Protein AF-A0A4R2LL89-F1 (afdb_monomer_lite)

Structure (mmCIF, N/CA/C/O backbone):
data_AF-A0A4R2LL89-F1
#
_entry.id   AF-A0A4R2LL89-F1
#
loop_
_atom_site.group_PDB
_atom_site.id
_atom_site.type_symbol
_atom_site.label_atom_id
_atom_site.label_alt_id
_atom_site.label_comp_id
_atom_site.label_asym_id
_atom_site.label_entity_id
_atom_site.label_seq_id
_atom_site.pdbx_PDB_ins_code
_atom_site.Cartn_x
_atom_site.Cartn_y
_atom_site.Cartn_z
_atom_site.occupancy
_atom_site.B_iso_or_equiv
_atom_site.auth_seq_id
_atom_site.auth_comp_id
_atom_site.auth_asym_id
_atom_site.auth_atom_id
_atom_site.pdbx_PDB_model_num
ATOM 1 N N . MET A 1 1 ? 22.804 -12.656 7.554 1.00 40.62 1 MET A N 1
ATOM 2 C CA . MET A 1 1 ? 21.376 -12.454 7.234 1.00 40.62 1 MET A CA 1
ATOM 3 C C . MET A 1 1 ? 21.289 -12.493 5.715 1.00 40.62 1 MET A C 1
ATOM 5 O O . MET A 1 1 ? 21.839 -11.609 5.080 1.00 40.62 1 MET A O 1
ATOM 9 N N . ASN A 1 2 ? 20.796 -13.595 5.141 1.00 43.16 2 ASN A N 1
ATOM 10 C CA . ASN A 1 2 ? 20.833 -13.835 3.693 1.00 43.16 2 ASN A CA 1
ATOM 11 C C . ASN A 1 2 ? 19.696 -13.065 3.015 1.00 43.16 2 ASN A C 1
ATOM 13 O O . ASN A 1 2 ? 18.536 -13.448 3.148 1.00 43.16 2 ASN A O 1
ATOM 17 N N . GLU A 1 3 ? 20.014 -11.989 2.298 1.00 46.66 3 GLU A N 1
ATOM 18 C CA . GLU A 1 3 ? 19.038 -11.261 1.484 1.00 46.66 3 GLU A CA 1
ATOM 19 C C . GLU A 1 3 ? 18.782 -12.022 0.181 1.00 46.66 3 GLU A C 1
ATOM 21 O O . GLU A 1 3 ? 19.421 -11.802 -0.846 1.00 46.66 3 GLU A O 1
ATOM 26 N N . ILE A 1 4 ? 17.850 -12.971 0.231 1.00 53.16 4 ILE A N 1
ATOM 27 C CA . ILE A 1 4 ? 17.376 -13.660 -0.965 1.00 53.16 4 ILE A CA 1
ATOM 28 C C . ILE A 1 4 ? 16.317 -12.787 -1.647 1.00 53.16 4 ILE A C 1
ATOM 30 O O . ILE A 1 4 ? 15.245 -12.535 -1.100 1.00 53.16 4 ILE A O 1
ATOM 34 N N . GLY A 1 5 ? 16.625 -12.386 -2.880 1.00 56.97 5 GLY A N 1
ATOM 35 C CA . GLY A 1 5 ? 15.648 -12.281 -3.962 1.00 56.97 5 GLY A CA 1
ATOM 36 C C . GLY A 1 5 ? 15.254 -10.867 -4.341 1.00 56.97 5 GLY A C 1
ATOM 37 O O . GLY A 1 5 ? 14.333 -10.334 -3.746 1.00 56.97 5 GLY A O 1
ATOM 38 N N . SER A 1 6 ? 15.879 -10.312 -5.379 1.00 56.03 6 SER A N 1
ATOM 39 C CA . SER A 1 6 ? 15.370 -9.143 -6.096 1.00 56.03 6 SER A CA 1
ATOM 40 C C . SER A 1 6 ? 14.185 -9.532 -6.992 1.00 56.03 6 SER A C 1
ATOM 42 O O . SER A 1 6 ? 14.123 -10.647 -7.512 1.00 56.03 6 SER A O 1
ATOM 44 N N . THR A 1 7 ? 13.219 -8.628 -7.170 1.00 64.56 7 THR A N 1
ATOM 45 C CA . THR A 1 7 ? 12.077 -8.854 -8.071 1.00 64.56 7 THR A CA 1
ATOM 46 C C . THR A 1 7 ? 12.261 -8.011 -9.325 1.00 64.56 7 THR A C 1
ATOM 48 O O . THR A 1 7 ? 12.511 -6.808 -9.245 1.00 64.56 7 THR A O 1
ATOM 51 N N . ARG A 1 8 ? 12.176 -8.663 -10.489 1.00 56.75 8 ARG A N 1
ATOM 52 C CA . ARG A 1 8 ? 12.169 -8.003 -11.799 1.00 56.75 8 ARG A CA 1
ATOM 53 C C . ARG A 1 8 ? 10.742 -7.599 -12.143 1.00 56.75 8 ARG A C 1
ATOM 55 O O . ARG A 1 8 ? 9.861 -8.454 -12.141 1.00 56.75 8 ARG A O 1
ATOM 62 N N . TYR A 1 9 ? 10.548 -6.327 -12.469 1.00 59.50 9 TYR A N 1
ATOM 63 C CA . TYR A 1 9 ? 9.286 -5.802 -12.993 1.00 59.50 9 TYR A CA 1
ATOM 64 C C . TYR A 1 9 ? 9.424 -5.574 -14.519 1.00 59.50 9 TYR A C 1
ATOM 66 O O . TYR A 1 9 ? 10.536 -5.429 -15.030 1.00 59.50 9 TYR A O 1
ATOM 74 N N . GLY A 1 10 ? 8.317 -5.680 -15.264 1.00 46.28 10 GLY A N 1
ATOM 75 C CA . GLY A 1 10 ? 8.279 -5.966 -16.711 1.00 46.28 10 GLY A CA 1
ATOM 76 C C . GLY A 1 10 ? 8.877 -4.943 -17.700 1.00 46.28 10 GLY A C 1
ATOM 77 O O . GLY A 1 10 ? 9.238 -3.824 -17.351 1.00 46.28 10 GLY A O 1
ATOM 78 N N . ASN A 1 11 ? 8.975 -5.416 -18.954 1.00 47.31 11 ASN A N 1
ATOM 79 C CA . ASN A 1 11 ? 9.474 -4.879 -20.242 1.00 47.31 11 ASN A CA 1
ATOM 80 C C . ASN A 1 11 ? 10.809 -4.111 -20.328 1.00 47.31 11 ASN A C 1
ATOM 82 O O . ASN A 1 11 ? 11.364 -4.051 -21.423 1.00 47.31 11 ASN A O 1
ATOM 86 N N . GLY A 1 12 ? 11.378 -3.609 -19.231 1.00 55.66 12 GLY A N 1
ATOM 87 C CA . GLY A 1 12 ? 12.645 -2.853 -19.246 1.00 55.66 12 GLY A CA 1
ATOM 88 C C . GLY A 1 12 ? 13.811 -3.487 -18.481 1.00 55.66 12 GLY A C 1
ATOM 89 O O . GLY A 1 12 ? 14.914 -2.954 -18.498 1.00 55.66 12 GLY A O 1
ATOM 90 N N . GLY A 1 13 ? 13.592 -4.612 -17.790 1.00 54.31 13 GLY A N 1
ATOM 91 C CA . GLY A 1 13 ? 14.634 -5.251 -16.977 1.00 54.31 13 GLY A CA 1
ATOM 92 C C . GLY A 1 13 ? 14.961 -4.519 -15.671 1.00 54.31 13 GLY A C 1
ATOM 93 O O . GLY A 1 13 ? 15.975 -4.833 -15.049 1.00 54.31 13 GLY A O 1
ATOM 94 N N . THR A 1 14 ? 14.115 -3.584 -15.228 1.00 65.25 14 THR A N 1
ATOM 95 C CA . THR A 1 14 ? 14.312 -2.855 -13.971 1.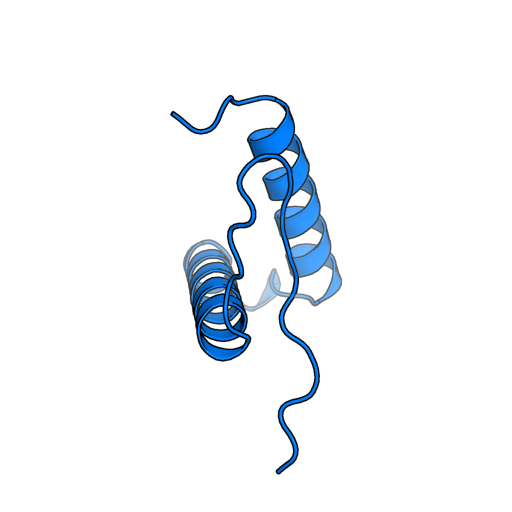00 65.25 14 THR A CA 1
ATOM 96 C C . THR A 1 14 ? 14.248 -3.823 -12.789 1.00 65.25 14 THR A C 1
ATOM 98 O O . THR A 1 14 ? 13.214 -4.432 -12.495 1.00 65.25 14 THR A O 1
ATOM 101 N N . ILE A 1 15 ? 15.391 -3.989 -12.123 1.00 73.94 15 ILE A N 1
ATOM 102 C CA . ILE A 1 15 ? 15.520 -4.738 -10.875 1.00 73.94 15 ILE A CA 1
ATOM 103 C C . ILE A 1 15 ? 15.390 -3.730 -9.742 1.00 73.94 15 ILE A C 1
ATOM 105 O O . ILE A 1 15 ? 16.239 -2.854 -9.623 1.00 73.94 15 ILE A O 1
ATOM 109 N N . ILE A 1 16 ? 14.368 -3.882 -8.900 1.00 77.44 16 ILE A N 1
ATOM 110 C CA . ILE A 1 16 ? 14.260 -3.089 -7.672 1.00 77.44 16 ILE A CA 1
ATOM 111 C C . ILE A 1 16 ? 14.885 -3.902 -6.524 1.00 77.44 16 ILE A C 1
ATOM 113 O O . ILE A 1 16 ? 14.403 -5.00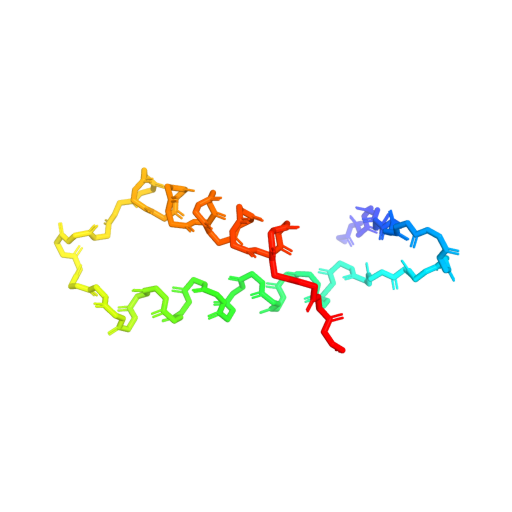8 -6.230 1.00 77.44 16 ILE A O 1
ATOM 117 N N . PRO A 1 17 ? 15.956 -3.410 -5.875 1.00 82.50 17 PRO A N 1
ATOM 118 C CA . PRO A 1 17 ? 16.566 -4.052 -4.714 1.00 82.50 17 PRO A CA 1
ATOM 119 C C . PRO A 1 17 ? 15.583 -4.252 -3.552 1.00 82.50 17 PRO A C 1
ATOM 121 O O . PRO A 1 17 ? 14.627 -3.498 -3.374 1.00 82.50 17 PRO A O 1
ATOM 124 N N . ASN A 1 18 ? 15.838 -5.247 -2.697 1.00 82.44 18 ASN A N 1
ATOM 125 C CA . ASN A 1 18 ? 14.976 -5.549 -1.541 1.00 82.44 18 ASN A CA 1
ATOM 126 C C . ASN A 1 18 ? 14.859 -4.376 -0.579 1.00 82.44 18 ASN A C 1
ATOM 128 O O . ASN A 1 18 ? 13.773 -4.113 -0.068 1.00 82.44 18 ASN A O 1
ATOM 132 N N . MET A 1 19 ? 15.966 -3.666 -0.370 1.00 85.56 19 MET A N 1
ATOM 133 C CA . MET A 1 19 ? 16.004 -2.502 0.502 1.00 85.56 19 MET A CA 1
ATOM 134 C C . MET A 1 19 ? 15.101 -1.377 -0.013 1.00 85.56 19 MET A C 1
ATOM 136 O O . MET A 1 19 ? 14.338 -0.804 0.757 1.00 85.56 19 MET A O 1
ATOM 140 N N . GLU A 1 20 ? 15.120 -1.109 -1.320 1.00 85.88 20 GLU A N 1
ATOM 141 C CA . GLU A 1 20 ? 14.255 -0.097 -1.935 1.00 85.88 20 GLU A CA 1
ATOM 142 C C . GLU A 1 20 ? 12.777 -0.487 -1.838 1.00 85.88 20 GLU A C 1
ATOM 144 O O . GLU A 1 20 ? 11.947 0.342 -1.468 1.00 85.88 20 GLU A O 1
ATOM 149 N N . ARG A 1 21 ? 12.445 -1.766 -2.062 1.00 83.75 21 ARG A N 1
ATOM 150 C CA . ARG A 1 21 ? 11.072 -2.272 -1.884 1.00 83.75 21 ARG A CA 1
ATOM 151 C C . ARG A 1 21 ? 10.593 -2.155 -0.441 1.00 83.75 21 ARG A C 1
ATOM 153 O O . ARG A 1 21 ? 9.456 -1.752 -0.203 1.00 83.75 21 ARG A O 1
ATOM 160 N N . LYS A 1 22 ? 11.456 -2.489 0.521 1.00 89.12 22 LYS A N 1
ATOM 161 C CA . LYS A 1 22 ? 11.151 -2.371 1.949 1.00 89.12 22 LYS A CA 1
ATOM 162 C C . LYS A 1 22 ? 10.916 -0.912 2.339 1.00 89.12 22 LYS A C 1
ATOM 164 O O . LYS A 1 22 ? 9.899 -0.616 2.953 1.00 89.12 22 LYS A O 1
ATOM 169 N N . MET A 1 23 ? 11.805 -0.013 1.927 1.00 91.75 23 MET A N 1
ATOM 170 C CA . MET A 1 23 ? 11.686 1.419 2.198 1.00 91.75 23 MET A CA 1
ATOM 171 C C . MET A 1 23 ? 10.412 2.014 1.579 1.00 91.75 23 MET A C 1
ATOM 173 O O . MET A 1 23 ? 9.700 2.771 2.237 1.00 91.75 23 MET A O 1
ATOM 177 N N . ALA A 1 24 ? 10.072 1.636 0.343 1.00 90.00 24 ALA A N 1
ATOM 178 C CA . ALA A 1 24 ? 8.822 2.054 -0.290 1.00 90.00 24 ALA A CA 1
ATOM 179 C C . ALA A 1 24 ? 7.588 1.565 0.493 1.00 90.00 24 ALA A C 1
ATOM 181 O O . ALA A 1 24 ? 6.662 2.342 0.732 1.00 90.00 24 ALA A O 1
ATOM 182 N N . ALA A 1 25 ? 7.596 0.309 0.951 1.00 90.00 25 ALA A N 1
ATOM 183 C CA . ALA A 1 25 ? 6.517 -0.246 1.767 1.00 90.00 25 ALA A CA 1
ATOM 184 C C . ALA A 1 25 ? 6.394 0.452 3.136 1.00 90.00 25 ALA A C 1
ATOM 186 O O . ALA A 1 25 ? 5.285 0.756 3.574 1.00 90.00 25 ALA A O 1
ATOM 187 N N . GLU A 1 26 ? 7.512 0.754 3.801 1.00 92.06 26 GLU A N 1
ATOM 188 C CA . GLU A 1 26 ? 7.531 1.494 5.071 1.00 92.06 26 GLU A CA 1
ATOM 189 C C . GLU A 1 26 ? 6.948 2.903 4.911 1.00 92.06 26 GLU A C 1
ATOM 191 O O . GLU A 1 26 ? 6.109 3.316 5.716 1.00 92.06 26 GLU A O 1
ATOM 196 N N . ASN A 1 27 ? 7.314 3.606 3.836 1.00 93.44 27 ASN A N 1
ATOM 197 C CA . ASN A 1 27 ? 6.769 4.925 3.516 1.00 93.44 27 ASN A CA 1
ATOM 198 C C . ASN A 1 27 ? 5.258 4.874 3.248 1.00 93.44 27 ASN A C 1
ATOM 200 O O . ASN A 1 27 ? 4.517 5.719 3.754 1.00 93.44 27 ASN A O 1
ATOM 204 N N . ALA A 1 28 ? 4.783 3.868 2.507 1.00 90.69 28 ALA A N 1
ATOM 205 C CA . ALA A 1 28 ? 3.356 3.675 2.256 1.00 90.69 28 ALA A CA 1
ATOM 206 C C . ALA A 1 28 ? 2.583 3.428 3.563 1.00 90.69 28 ALA A C 1
ATOM 208 O O . ALA A 1 28 ? 1.569 4.076 3.822 1.00 90.69 28 ALA A O 1
ATOM 209 N N . ILE A 1 29 ? 3.096 2.557 4.437 1.00 90.44 29 ILE A N 1
ATOM 210 C CA . ILE A 1 29 ? 2.481 2.282 5.744 1.00 90.44 29 ILE A CA 1
ATOM 211 C C . IL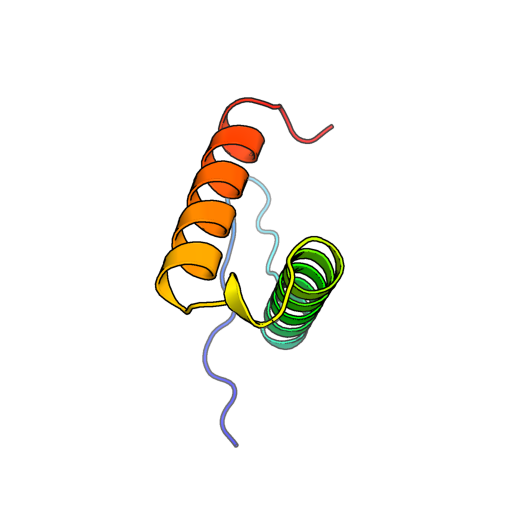E A 1 29 ? 2.473 3.539 6.624 1.00 90.44 29 ILE A C 1
ATOM 213 O O . ILE A 1 29 ? 1.476 3.807 7.296 1.00 90.44 29 ILE A O 1
ATOM 217 N N . ALA A 1 30 ? 3.552 4.325 6.629 1.00 91.12 30 ALA A N 1
ATOM 218 C CA . ALA A 1 30 ? 3.617 5.574 7.384 1.00 91.12 30 ALA A CA 1
ATOM 219 C C . ALA A 1 30 ? 2.586 6.603 6.888 1.00 91.12 30 ALA A C 1
ATOM 221 O O . ALA A 1 30 ? 1.940 7.263 7.703 1.00 91.12 30 ALA A O 1
ATOM 222 N N . ALA A 1 31 ? 2.382 6.703 5.572 1.00 92.44 31 ALA A N 1
ATOM 223 C CA . ALA A 1 31 ? 1.357 7.566 4.992 1.00 92.44 31 ALA A CA 1
ATOM 224 C C . ALA A 1 31 ? -0.058 7.125 5.402 1.00 92.44 31 ALA A C 1
ATOM 226 O O . ALA A 1 31 ? -0.839 7.955 5.864 1.00 92.44 31 ALA A O 1
ATOM 227 N N . ILE A 1 32 ? -0.359 5.822 5.339 1.00 91.06 32 ILE A N 1
ATOM 228 C CA . ILE A 1 32 ? -1.647 5.270 5.795 1.00 91.06 32 ILE A CA 1
ATOM 229 C C . ILE A 1 32 ? -1.880 5.602 7.273 1.00 91.06 32 ILE A C 1
ATOM 231 O O . ILE A 1 32 ? -2.955 6.073 7.640 1.00 91.06 32 ILE A O 1
ATOM 235 N N . LYS A 1 33 ? -0.852 5.424 8.112 1.00 88.25 33 LYS A N 1
ATOM 236 C CA . LYS A 1 33 ? -0.924 5.738 9.545 1.00 88.25 33 LYS A CA 1
ATOM 237 C C . LYS A 1 33 ? -1.136 7.217 9.846 1.00 88.25 33 LYS A C 1
ATOM 239 O O . LYS A 1 33 ? -1.702 7.551 10.874 1.00 88.25 33 LYS A O 1
ATOM 244 N N . LYS A 1 34 ? -0.668 8.106 8.971 1.00 91.56 34 LYS A N 1
ATOM 245 C CA . LYS A 1 34 ? -0.888 9.549 9.105 1.00 91.56 34 LYS A CA 1
ATOM 246 C C . LYS A 1 34 ? -2.310 9.952 8.702 1.00 91.56 34 LYS A C 1
ATOM 248 O O . LYS A 1 34 ? -2.840 10.920 9.239 1.00 91.56 34 LYS A O 1
ATOM 253 N N . SER A 1 35 ? -2.900 9.245 7.741 1.00 90.31 35 SER A N 1
ATOM 254 C CA . SER A 1 35 ? -4.231 9.544 7.203 1.00 90.31 35 SER A CA 1
ATOM 255 C C . SER A 1 35 ? -5.378 8.926 8.004 1.00 90.31 35 SER A C 1
ATOM 257 O O . SER A 1 35 ? -6.501 9.416 7.914 1.00 90.31 35 SER A O 1
ATOM 259 N N . LEU A 1 36 ? -5.115 7.868 8.771 1.00 89.12 36 LEU A N 1
ATOM 260 C CA . LEU A 1 36 ? -6.109 7.168 9.581 1.00 89.12 36 LEU A CA 1
ATOM 261 C C . LEU A 1 36 ? -5.798 7.291 11.06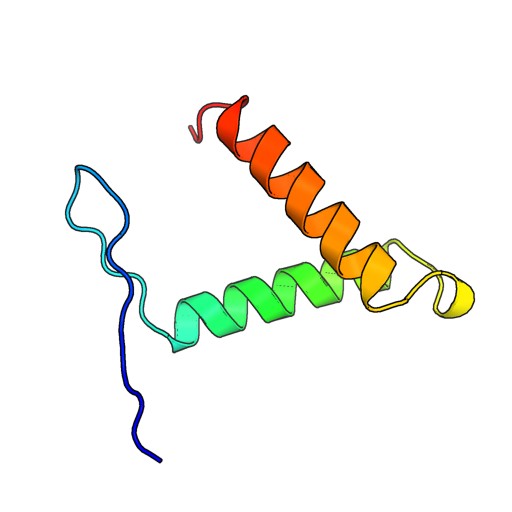9 1.00 89.12 36 LEU A C 1
ATOM 263 O O . LEU A 1 36 ? -4.639 7.329 11.467 1.00 89.12 36 LEU A O 1
ATOM 267 N N . SER A 1 37 ? -6.838 7.307 11.900 1.00 83.38 37 SER A N 1
ATOM 268 C CA . SER A 1 37 ? -6.655 7.217 13.351 1.00 83.38 37 SER A CA 1
ATOM 269 C C . SER A 1 37 ? -6.244 5.802 13.777 1.00 83.38 37 SER A C 1
ATOM 271 O O . SER A 1 37 ? -6.590 4.820 13.116 1.00 83.38 37 SER A O 1
ATOM 273 N N . ASP A 1 38 ? -5.550 5.677 14.912 1.00 80.50 38 ASP A N 1
ATOM 274 C CA . ASP A 1 38 ? -5.074 4.387 15.443 1.00 80.50 38 ASP A CA 1
ATOM 275 C C . ASP A 1 38 ? -6.195 3.353 15.639 1.00 80.50 38 ASP A C 1
ATOM 277 O O . ASP A 1 38 ? -5.963 2.154 15.516 1.00 80.50 38 ASP A O 1
ATOM 281 N N . THR A 1 39 ? -7.432 3.796 15.882 1.00 80.31 39 THR A N 1
ATOM 282 C CA . THR A 1 39 ? -8.601 2.913 16.032 1.00 80.31 39 THR A CA 1
ATOM 283 C C . THR A 1 39 ? -9.121 2.359 14.705 1.00 80.31 39 THR A C 1
ATOM 285 O O . THR A 1 39 ? -9.843 1.364 14.695 1.00 80.31 39 THR A O 1
ATOM 288 N N . GLN A 1 40 ? -8.755 2.982 13.585 1.00 81.00 40 GLN A N 1
ATOM 289 C CA . GLN A 1 40 ? -9.102 2.553 12.228 1.00 81.00 40 GLN A CA 1
ATOM 290 C C . GLN A 1 40 ? -7.996 1.693 11.602 1.00 81.00 40 GLN A C 1
ATOM 292 O O . GLN A 1 40 ? -8.212 1.050 10.574 1.00 81.00 40 GLN A O 1
ATOM 297 N N . LEU A 1 41 ? -6.811 1.659 12.213 1.00 84.56 41 LEU A N 1
ATOM 298 C CA . LEU A 1 41 ? -5.676 0.875 11.749 1.00 84.56 41 LEU A CA 1
ATOM 299 C C . LEU A 1 41 ? -5.813 -0.584 12.178 1.00 84.56 41 LEU A C 1
ATOM 301 O O . LEU A 1 41 ? -5.578 -0.965 13.321 1.00 84.56 41 LEU A O 1
ATOM 305 N N . SER A 1 42 ? -6.123 -1.431 11.205 1.00 90.00 42 SER A N 1
ATOM 306 C CA . SER A 1 42 ? -5.991 -2.879 11.320 1.00 90.00 42 SER A CA 1
ATOM 307 C C . SER A 1 42 ? -5.217 -3.424 10.127 1.00 90.00 42 SER A C 1
ATOM 309 O O . SER A 1 42 ? -5.117 -2.774 9.084 1.00 90.00 42 SER A O 1
ATOM 311 N N . TYR A 1 43 ? -4.692 -4.644 10.256 1.00 84.94 43 TYR A N 1
ATOM 312 C CA . TYR A 1 43 ? -4.049 -5.328 9.133 1.00 84.94 43 TYR A CA 1
ATOM 313 C C . TYR A 1 43 ? -4.980 -5.433 7.911 1.00 84.94 43 TYR A C 1
ATOM 315 O O . TYR A 1 43 ? -4.525 -5.251 6.785 1.00 84.94 43 TYR A O 1
ATOM 323 N N . GLY A 1 44 ? -6.281 -5.661 8.136 1.00 89.56 44 GLY A N 1
ATOM 324 C CA . GLY A 1 44 ? -7.289 -5.707 7.073 1.00 89.56 44 GLY A CA 1
ATOM 325 C C . GLY A 1 44 ? -7.405 -4.381 6.325 1.00 89.56 44 GLY A C 1
ATOM 326 O O . GLY A 1 44 ? -7.283 -4.359 5.109 1.00 89.56 44 GLY A O 1
ATOM 327 N N . ILE A 1 45 ? -7.510 -3.266 7.051 1.00 90.38 45 ILE A N 1
ATOM 328 C CA . ILE A 1 45 ? -7.610 -1.929 6.445 1.00 90.38 45 ILE A CA 1
ATOM 329 C C . ILE A 1 45 ? -6.347 -1.562 5.659 1.00 90.38 45 ILE A C 1
ATOM 331 O O . ILE A 1 45 ? -6.440 -1.018 4.561 1.00 90.38 45 ILE A O 1
ATOM 335 N N . VAL A 1 46 ? -5.158 -1.889 6.176 1.00 89.88 46 VAL A N 1
ATOM 336 C CA . VAL A 1 46 ? -3.903 -1.661 5.440 1.00 89.88 46 VAL A CA 1
ATOM 337 C C . VAL A 1 46 ? -3.877 -2.481 4.147 1.00 89.88 46 VAL A C 1
ATOM 339 O O . VAL A 1 46 ? -3.485 -1.955 3.108 1.00 89.88 46 VAL A O 1
ATOM 342 N N . LYS A 1 47 ? -4.316 -3.746 4.188 1.00 91.44 47 LYS A N 1
ATOM 343 C CA . LYS A 1 47 ? -4.397 -4.608 3.002 1.00 91.44 47 LYS A CA 1
ATOM 344 C C . LYS A 1 47 ? -5.381 -4.057 1.966 1.00 91.44 47 LYS A C 1
ATOM 346 O O . LYS A 1 47 ? -5.016 -3.980 0.796 1.00 91.44 47 LYS A O 1
ATOM 351 N N . ASP A 1 48 ? -6.570 -3.644 2.395 1.00 93.44 48 ASP A N 1
ATOM 352 C CA . ASP A 1 48 ? -7.604 -3.101 1.508 1.00 93.44 48 ASP A CA 1
ATOM 353 C C . ASP A 1 48 ? -7.122 -1.822 0.811 1.00 93.44 48 ASP A C 1
ATOM 355 O O . ASP A 1 48 ? -7.270 -1.677 -0.400 1.00 93.44 48 ASP A O 1
ATOM 359 N N . ILE A 1 49 ? -6.461 -0.917 1.540 1.00 92.88 49 ILE A N 1
ATOM 360 C CA . ILE A 1 49 ? -5.911 0.318 0.960 1.00 92.88 49 ILE A CA 1
ATOM 361 C C . ILE A 1 49 ? -4.815 0.020 -0.064 1.00 92.88 49 ILE A C 1
ATOM 363 O O . ILE A 1 49 ? -4.784 0.647 -1.121 1.00 92.88 49 ILE A O 1
ATOM 367 N N . LEU A 1 50 ? -3.919 -0.926 0.228 1.00 91.25 50 LEU A N 1
ATOM 368 C CA . LEU A 1 50 ? -2.874 -1.320 -0.719 1.00 91.25 50 LEU A CA 1
ATOM 369 C C . LEU A 1 50 ? -3.463 -1.958 -1.983 1.00 91.25 50 LEU A C 1
ATOM 371 O O . LEU A 1 50 ? -2.936 -1.727 -3.067 1.00 91.25 50 LEU A O 1
ATOM 375 N N . GLN A 1 51 ? -4.561 -2.706 -1.861 1.00 92.00 51 GLN A N 1
ATOM 376 C CA . GLN A 1 51 ? -5.269 -3.264 -3.010 1.00 92.00 51 GLN A CA 1
ATOM 377 C C . GLN A 1 51 ? -5.925 -2.169 -3.864 1.00 92.00 51 GLN A C 1
ATOM 379 O O . GLN A 1 51 ? -5.758 -2.164 -5.079 1.00 92.00 51 GLN A O 1
ATOM 384 N N . ILE A 1 52 ? -6.580 -1.186 -3.238 1.00 91.81 52 ILE A N 1
ATOM 385 C CA . ILE A 1 52 ? -7.122 -0.015 -3.948 1.00 91.81 52 ILE A CA 1
ATOM 386 C C . ILE A 1 52 ? -5.997 0.768 -4.648 1.00 91.81 52 ILE A C 1
ATOM 388 O O . ILE A 1 52 ? -6.166 1.231 -5.774 1.00 91.81 52 ILE A O 1
ATOM 392 N N . ALA A 1 53 ? -4.836 0.920 -4.005 1.00 89.12 53 ALA A N 1
ATOM 393 C CA . ALA A 1 53 ? -3.690 1.609 -4.596 1.00 89.12 53 ALA A CA 1
ATOM 394 C C . ALA A 1 53 ? -3.134 0.879 -5.833 1.00 89.12 53 ALA A C 1
ATOM 396 O O . ALA A 1 53 ? -2.773 1.540 -6.807 1.00 89.12 53 ALA A O 1
ATOM 397 N N . ASP A 1 54 ? -3.093 -0.457 -5.811 1.00 88.12 54 ASP A N 1
ATOM 398 C CA . ASP A 1 54 ? -2.713 -1.286 -6.964 1.00 88.12 54 ASP A CA 1
ATOM 399 C C . ASP A 1 54 ? -3.688 -1.093 -8.136 1.00 88.12 54 ASP A C 1
ATOM 401 O O . ASP A 1 54 ? -3.265 -0.844 -9.264 1.00 88.12 54 ASP A O 1
ATOM 405 N N . GLU A 1 55 ? -4.996 -1.085 -7.861 1.00 88.69 55 GLU A N 1
ATOM 406 C CA . GLU A 1 55 ? -6.024 -0.807 -8.872 1.00 88.69 55 GLU A CA 1
ATOM 407 C C . GLU A 1 55 ? -5.859 0.593 -9.484 1.00 88.69 55 GLU A C 1
ATOM 409 O O . GLU A 1 55 ? -5.858 0.741 -10.708 1.00 88.69 55 GLU A O 1
ATOM 414 N N . ILE A 1 56 ? -5.653 1.626 -8.659 1.00 88.00 56 ILE A N 1
ATOM 415 C CA . ILE A 1 56 ? -5.400 2.995 -9.140 1.00 88.00 56 ILE A CA 1
ATOM 416 C C . ILE A 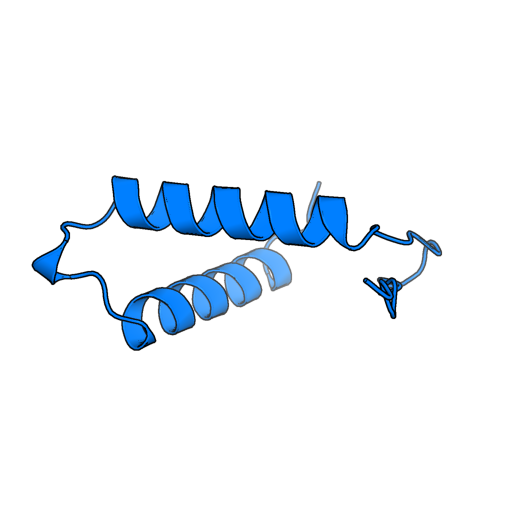1 56 ? -4.153 3.035 -10.032 1.00 88.00 56 ILE A C 1
ATOM 418 O O . ILE A 1 56 ? -4.186 3.660 -11.092 1.00 88.00 56 ILE A O 1
ATOM 422 N N . ALA A 1 57 ? -3.069 2.367 -9.631 1.00 85.31 57 ALA A N 1
ATOM 423 C CA . ALA A 1 57 ? -1.830 2.318 -10.404 1.00 85.31 57 ALA A CA 1
ATOM 424 C C . ALA A 1 57 ? -1.984 1.542 -11.723 1.00 85.31 57 ALA A C 1
ATOM 426 O O . ALA A 1 57 ? -1.362 1.902 -12.720 1.00 85.31 57 ALA A O 1
ATOM 427 N N . TYR A 1 58 ? -2.829 0.509 -11.755 1.00 82.50 58 TYR A N 1
ATOM 428 C CA . TYR A 1 58 ? -3.144 -0.233 -12.976 1.00 82.50 58 TYR A CA 1
ATOM 429 C C . TYR A 1 58 ? -3.912 0.627 -13.991 1.00 82.50 58 TYR A C 1
ATOM 431 O O . TYR A 1 58 ? -3.627 0.578 -15.189 1.00 82.50 58 TYR A O 1
ATOM 439 N N . TYR A 1 59 ? -4.872 1.431 -13.523 1.00 81.25 59 TYR A N 1
ATOM 440 C CA . TYR A 1 59 ? -5.726 2.254 -14.390 1.00 81.25 59 TYR A CA 1
ATOM 441 C C . TYR A 1 59 ? -5.175 3.656 -14.687 1.00 81.25 59 TYR A C 1
ATOM 443 O O . TYR A 1 59 ? -5.633 4.295 -15.635 1.00 81.25 59 TYR A O 1
ATOM 451 N N . SER A 1 60 ? -4.203 4.143 -13.916 1.00 75.50 60 SER A N 1
ATOM 452 C CA . SER A 1 60 ? -3.534 5.423 -14.144 1.00 75.50 60 SER A CA 1
ATOM 453 C C . SER A 1 60 ? -2.130 5.168 -14.692 1.00 75.50 60 SER A C 1
ATOM 455 O O . SER A 1 60 ? -1.256 4.794 -13.910 1.00 75.50 60 SER A O 1
ATOM 457 N N . PRO A 1 61 ? -1.870 5.385 -15.998 1.00 62.16 61 PRO A N 1
ATOM 458 C CA . PRO A 1 61 ? -0.539 5.194 -16.560 1.00 62.16 61 PRO A CA 1
ATOM 459 C C . PRO A 1 61 ? 0.481 5.987 -15.741 1.00 62.16 61 PRO A C 1
ATOM 461 O O . PRO A 1 61 ? 0.348 7.204 -15.598 1.00 62.16 61 PRO A O 1
ATOM 464 N N . LEU A 1 62 ? 1.465 5.288 -15.171 1.00 61.31 62 LEU A N 1
ATOM 465 C CA . LEU A 1 62 ? 2.611 5.913 -14.520 1.00 61.31 62 LEU A CA 1
ATOM 466 C C . LEU A 1 62 ? 3.330 6.748 -15.592 1.00 61.31 62 LEU A C 1
ATOM 468 O O . LEU A 1 62 ? 3.842 6.179 -16.557 1.00 61.31 62 LEU A O 1
ATOM 472 N N . GLN A 1 63 ? 3.250 8.077 -15.467 1.00 52.75 63 GLN A N 1
ATOM 473 C CA . GLN A 1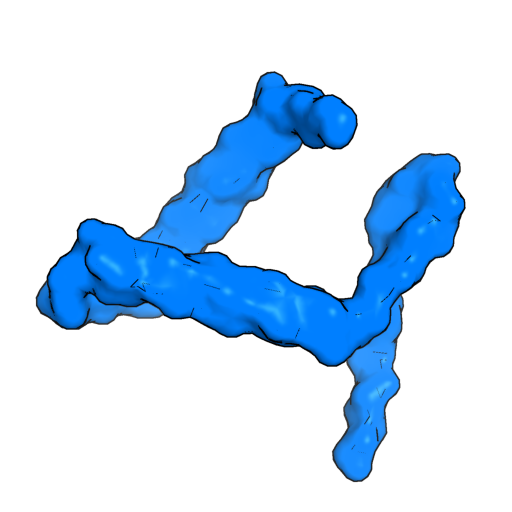 63 ? 3.888 9.041 -16.371 1.00 52.75 63 GLN A CA 1
ATOM 474 C C . GLN A 1 63 ? 5.412 8.980 -16.282 1.00 52.75 63 GLN A C 1
ATOM 476 O O . GLN A 1 63 ? 5.928 8.803 -15.154 1.00 52.75 63 GLN A O 1
#

Secondary structure (DSSP, 8-state):
------EEPSSS--EEPHHHHHHHHHHHHHHHHHHS-TTT--HHHHHHHHHHHHHHHHHS---

Sequence (63 aa):
MNEIGSTRYGNGGTIIPNMERKMAAENAIAAIKKSLSDTQLSYGIVKDILQIADEIAYYSPLQ

Foldseek 3Di:
DDQDDWDADDDPRDTDGPVNVVVVVVVLVVVVPVVDDPVCDDPVNSVVVVVVVVVVPVPDPPD

Organism: NCBI:txid1796636

Radius of gyration: 14.31 Å; chains: 1; bounding box: 30×23×36 Å

pLDDT: mean 78.43, std 15.72, range [40.62, 93.44]